Protein AF-A0A9N8JZ21-F1 (afdb_monomer_lite)

Foldseek 3Di:
DDEVVNVPYPPPDDDDDFFDPDPDPDDSVVVRVVVVVVVPDDPDDDDDPDDDWDDDPDLCLVPVDHDFTGADRDDDCLCLLPDPDDPDDDDDDDPDHPNNRVQSSCCSNVVDGDDDPDDDPPPDSDPDD

pLDDT: mean 74.62, std 20.93, range [32.38, 95.69]

Radius of gyration: 19.12 Å; chains: 1; bounding box: 43×38×51 Å

Sequence (129 aa):
MVSWAHNVAPKGYYIAIVSTIAEGDSNHHLELQAGFDRLGKIEEKFMGPPIPIYEPLESGENDNIFISRSYDATSHFETTTGKTKSENLRHMYTDTTATDDIRDIYRRAEGHELVVEGLREGQNLVAEE

Organism: NCBI:txid2773714

InterPro domains:
  IPR000806 Rab GDI protein [PR00892] (12-30)
  IPR000806 Rab GDI protein [PR00892] (68-88)
  IPR018203 GDP dissociation inhibitor [PF00996] (1-97)
  IPR018203 GDP dissociation inhibitor [PTHR11787] (1-97)
  IPR036188 FAD/NAD(P)-binding domain superfamily [G3DSA:3.50.50.60] (49-125)
  IPR036188 FAD/NAD(P)-binding domain superfamily [SSF51905] (56-85)

Structure (mmCIF, N/CA/C/O backbone):
data_AF-A0A9N8JZ21-F1
#
_entry.id   AF-A0A9N8JZ21-F1
#
loop_
_atom_site.group_PDB
_atom_site.id
_atom_site.type_symbol
_atom_site.label_atom_id
_atom_site.label_alt_id
_atom_site.label_comp_id
_atom_site.label_asym_id
_atom_site.label_entity_id
_atom_site.label_seq_id
_atom_site.pdbx_PDB_ins_code
_atom_site.Cartn_x
_atom_site.Cartn_y
_atom_site.Cartn_z
_atom_site.occupancy
_atom_site.B_iso_or_equiv
_atom_site.auth_seq_id
_atom_site.auth_comp_id
_atom_site.auth_asym_id
_atom_site.auth_atom_id
_atom_site.pdbx_PDB_model_num
ATOM 1 N N . MET A 1 1 ? 2.860 -6.417 -12.873 1.00 65.75 1 MET A N 1
ATOM 2 C CA . MET A 1 1 ? 2.678 -5.215 -13.722 1.00 65.75 1 MET A CA 1
ATOM 3 C C . MET A 1 1 ? 1.248 -5.183 -14.214 1.00 65.75 1 MET A C 1
ATOM 5 O O . MET A 1 1 ? 0.730 -6.235 -14.570 1.00 65.75 1 MET A O 1
ATOM 9 N N . VAL A 1 2 ? 0.636 -4.002 -14.248 1.00 85.06 2 VAL A N 1
ATOM 10 C CA . VAL A 1 2 ? -0.703 -3.792 -14.822 1.00 85.06 2 VAL A CA 1
ATOM 11 C C . VAL A 1 2 ? -0.578 -3.011 -16.130 1.00 85.06 2 VAL A C 1
ATOM 13 O O . VAL A 1 2 ? 0.459 -2.412 -16.409 1.00 85.06 2 VAL A O 1
ATOM 16 N N . SER A 1 3 ? -1.578 -3.087 -17.002 1.00 89.94 3 SER A N 1
ATOM 17 C CA . SER A 1 3 ? -1.462 -2.588 -18.381 1.00 89.94 3 SER A CA 1
ATOM 18 C C . SER A 1 3 ? -2.834 -2.357 -19.007 1.00 89.94 3 SER A C 1
ATOM 20 O O . SER A 1 3 ? -3.858 -2.496 -18.338 1.00 89.94 3 SER A O 1
ATOM 22 N N . TRP A 1 4 ? -2.865 -2.084 -20.314 1.00 89.75 4 TRP A N 1
ATOM 23 C CA . TRP A 1 4 ? -4.094 -2.054 -21.112 1.00 89.75 4 TRP A CA 1
ATOM 24 C C . TRP A 1 4 ? -5.008 -3.271 -20.910 1.00 89.75 4 TRP A C 1
ATOM 26 O O . TRP A 1 4 ? -6.221 -3.109 -20.901 1.00 89.75 4 TRP A O 1
ATOM 36 N N . ALA A 1 5 ? -4.456 -4.465 -20.653 1.00 92.44 5 ALA A N 1
ATOM 37 C CA . ALA A 1 5 ? -5.255 -5.664 -20.360 1.00 92.44 5 ALA A CA 1
ATOM 38 C C . ALA A 1 5 ? -6.149 -5.520 -19.110 1.00 92.44 5 ALA A C 1
ATOM 40 O O . ALA A 1 5 ? -7.123 -6.249 -18.961 1.00 92.44 5 ALA A O 1
ATOM 41 N N . HIS A 1 6 ? -5.827 -4.563 -18.236 1.00 92.44 6 HIS A N 1
ATOM 42 C CA . HIS A 1 6 ? -6.572 -4.224 -17.025 1.00 92.44 6 HIS A CA 1
ATOM 43 C C . HIS A 1 6 ? -7.323 -2.884 -17.162 1.00 92.44 6 HIS A C 1
ATOM 45 O O . HIS A 1 6 ? -7.845 -2.378 -16.177 1.00 92.44 6 HIS A O 1
ATOM 51 N N . ASN A 1 7 ? -7.358 -2.285 -18.361 1.00 91.50 7 ASN A N 1
ATOM 52 C CA . ASN A 1 7 ? -7.963 -0.977 -18.651 1.00 91.50 7 ASN A CA 1
ATOM 53 C C . ASN A 1 7 ? -7.412 0.201 -17.821 1.00 91.50 7 ASN A C 1
ATOM 55 O O . ASN A 1 7 ? -8.096 1.205 -17.644 1.00 91.50 7 ASN A O 1
ATOM 59 N N . VAL A 1 8 ? -6.167 0.106 -17.343 1.00 91.31 8 VAL A N 1
ATOM 60 C CA . VAL A 1 8 ? -5.513 1.162 -16.538 1.00 91.31 8 VAL A CA 1
ATOM 61 C C . VAL A 1 8 ? -4.474 1.980 -17.311 1.00 91.31 8 VAL A C 1
ATOM 63 O O . VAL A 1 8 ? -3.955 2.960 -16.790 1.00 91.31 8 VAL A O 1
ATOM 66 N N . ALA A 1 9 ? -4.147 1.589 -18.546 1.00 93.06 9 ALA A N 1
ATOM 67 C CA . ALA A 1 9 ? -3.182 2.285 -19.398 1.00 93.06 9 ALA A CA 1
ATOM 68 C C . ALA A 1 9 ? -3.552 2.154 -20.890 1.00 93.06 9 ALA A C 1
ATOM 70 O O . ALA A 1 9 ? -4.211 1.180 -21.268 1.00 93.06 9 ALA A O 1
ATOM 71 N N . PRO A 1 10 ? -3.118 3.081 -21.766 1.00 94.19 10 PRO A N 1
ATOM 72 C CA . PRO A 1 10 ? -3.262 2.935 -23.214 1.00 94.19 10 PRO A CA 1
ATOM 73 C C . PRO A 1 10 ? -2.560 1.680 -23.758 1.00 94.19 10 PRO A C 1
ATOM 75 O O . PRO A 1 10 ? -1.614 1.156 -23.165 1.00 94.19 10 PRO A O 1
ATOM 78 N N . LYS A 1 11 ? -3.000 1.194 -24.925 1.00 93.75 11 LYS A N 1
ATOM 79 C CA . LYS A 1 11 ? -2.410 0.008 -25.564 1.00 93.75 11 LYS A CA 1
ATOM 80 C C . LYS A 1 11 ? -0.922 0.234 -25.856 1.00 93.75 11 LYS A C 1
ATOM 82 O O . LYS A 1 11 ? -0.555 1.252 -26.429 1.00 93.75 11 LYS A O 1
ATOM 87 N N . GLY A 1 12 ? -0.089 -0.740 -25.487 1.00 92.38 12 GLY A N 1
ATOM 88 C CA . GLY A 1 12 ? 1.370 -0.666 -25.631 1.00 92.38 12 GLY A CA 1
ATOM 89 C C . GLY A 1 12 ? 2.101 -0.091 -24.414 1.00 92.38 12 GLY A C 1
ATOM 90 O O . GLY A 1 12 ? 3.325 -0.148 -24.387 1.00 92.38 12 GLY A O 1
ATOM 91 N N . TYR A 1 13 ? 1.377 0.390 -23.398 1.00 92.56 13 TYR A N 1
ATOM 92 C CA . TYR A 1 13 ? 1.952 0.883 -22.147 1.00 92.56 13 TYR A CA 1
ATOM 93 C C . TYR A 1 13 ? 1.728 -0.091 -20.985 1.00 92.56 13 TYR A C 1
ATOM 95 O O . TYR A 1 13 ? 0.731 -0.821 -20.925 1.00 92.56 13 TYR A O 1
ATOM 103 N N . TYR A 1 14 ? 2.665 -0.059 -20.039 1.00 92.19 14 TYR A N 1
ATOM 104 C CA . TYR A 1 14 ? 2.655 -0.835 -18.804 1.00 92.19 14 TYR A CA 1
ATOM 105 C C . TYR A 1 14 ? 2.885 0.098 -17.619 1.00 92.19 14 TYR A C 1
ATOM 107 O O . TYR A 1 14 ? 3.663 1.044 -17.712 1.00 92.19 14 TYR A O 1
ATOM 115 N N . ILE A 1 15 ? 2.225 -0.198 -16.504 1.00 92.12 15 ILE A N 1
ATOM 116 C CA . ILE A 1 15 ? 2.450 0.464 -15.223 1.00 92.12 15 ILE A CA 1
ATOM 117 C C . ILE A 1 15 ? 3.148 -0.543 -14.309 1.00 92.12 15 ILE A C 1
ATOM 119 O O . ILE A 1 15 ? 2.642 -1.643 -14.038 1.00 92.12 15 ILE A O 1
ATOM 123 N N . ALA A 1 16 ? 4.330 -0.152 -13.845 1.00 91.12 16 ALA A N 1
ATOM 124 C CA . ALA A 1 16 ? 5.098 -0.856 -12.835 1.00 91.12 16 ALA A CA 1
ATOM 125 C C . ALA A 1 16 ? 5.147 0.007 -11.573 1.00 91.12 16 ALA A C 1
ATOM 127 O O . ALA A 1 16 ? 5.527 1.174 -11.632 1.00 91.12 16 ALA A O 1
ATOM 128 N N . ILE A 1 17 ? 4.743 -0.579 -10.449 1.00 89.94 17 ILE A N 1
ATOM 129 C CA . ILE A 1 17 ? 4.803 0.046 -9.129 1.00 89.94 17 ILE A CA 1
ATOM 130 C C . ILE A 1 17 ? 5.933 -0.652 -8.379 1.00 89.94 17 ILE A C 1
ATOM 132 O O . ILE A 1 17 ? 5.969 -1.882 -8.331 1.00 89.94 17 ILE A O 1
ATOM 136 N N . VAL A 1 18 ? 6.866 0.132 -7.847 1.00 87.94 18 VAL A N 1
ATOM 137 C CA . VAL A 1 18 ? 7.971 -0.346 -7.013 1.00 87.94 18 VAL A CA 1
ATOM 138 C C . VAL A 1 18 ? 7.797 0.305 -5.647 1.00 87.94 18 VAL A C 1
ATOM 140 O O . VAL A 1 18 ? 7.798 1.531 -5.558 1.00 87.94 18 VAL A O 1
ATOM 143 N N . SER A 1 19 ? 7.606 -0.504 -4.610 1.00 86.50 19 SER A N 1
ATOM 144 C CA . SER A 1 19 ? 7.404 -0.061 -3.230 1.00 86.50 19 SER A CA 1
ATOM 145 C C . SER A 1 19 ? 8.305 -0.850 -2.283 1.00 86.50 19 SER A C 1
ATOM 147 O O . SER A 1 19 ? 8.632 -2.008 -2.539 1.00 86.50 19 SER A O 1
ATOM 149 N N . THR A 1 20 ? 8.713 -0.202 -1.197 1.00 84.81 20 THR A N 1
ATOM 150 C CA . THR A 1 20 ? 9.395 -0.804 -0.046 1.00 84.81 20 THR A CA 1
ATOM 151 C C . THR A 1 20 ? 9.086 0.034 1.195 1.00 84.81 20 THR A C 1
ATOM 153 O O . THR A 1 20 ? 8.609 1.165 1.067 1.00 84.81 20 THR A O 1
ATOM 156 N N . ILE A 1 21 ? 9.349 -0.509 2.382 1.00 84.62 21 ILE A N 1
ATOM 157 C CA . ILE A 1 21 ? 9.379 0.276 3.620 1.00 84.62 21 ILE A CA 1
ATOM 158 C C . ILE A 1 21 ? 10.701 1.044 3.638 1.00 84.62 21 ILE A C 1
ATOM 160 O O . ILE A 1 21 ? 11.750 0.447 3.412 1.00 84.62 21 ILE A O 1
ATOM 164 N N . ALA A 1 22 ? 10.634 2.356 3.867 1.00 85.00 22 ALA A N 1
ATOM 165 C CA . ALA A 1 22 ? 11.822 3.191 3.982 1.00 85.00 22 ALA A CA 1
ATOM 166 C C . ALA A 1 22 ? 12.596 2.826 5.256 1.00 85.00 22 ALA A C 1
ATOM 168 O O . ALA A 1 22 ? 12.051 2.931 6.355 1.00 85.00 22 ALA A O 1
ATOM 169 N N . GLU A 1 23 ? 13.854 2.413 5.111 1.00 81.69 23 GLU A N 1
ATOM 170 C CA . GLU A 1 23 ? 14.706 2.031 6.251 1.00 81.69 23 GLU A CA 1
ATOM 171 C C . GLU A 1 23 ? 15.624 3.175 6.715 1.00 81.69 23 GLU A C 1
ATOM 173 O O . GLU A 1 23 ? 16.087 3.174 7.857 1.00 81.69 23 GLU A O 1
ATOM 178 N N . GLY A 1 24 ? 15.897 4.155 5.845 1.00 73.50 24 GLY A N 1
ATOM 179 C CA . GLY A 1 24 ? 16.734 5.317 6.149 1.00 73.50 24 GLY A CA 1
ATOM 180 C C . GLY A 1 24 ? 15.970 6.638 6.286 1.00 73.50 24 GLY A C 1
ATOM 181 O O . GLY A 1 24 ? 14.823 6.775 5.871 1.00 73.50 24 GLY A O 1
ATOM 182 N N . ASP A 1 25 ? 16.653 7.669 6.792 1.00 72.19 25 ASP A N 1
ATOM 183 C CA . ASP A 1 25 ? 16.103 9.033 6.923 1.00 72.19 25 ASP A CA 1
ATOM 184 C C . ASP A 1 25 ? 16.274 9.887 5.650 1.00 72.19 25 ASP A C 1
ATOM 186 O O . ASP A 1 25 ? 15.781 11.013 5.561 1.00 72.19 25 ASP A O 1
ATOM 190 N N . SER A 1 26 ? 17.014 9.393 4.652 1.00 72.31 26 SER A N 1
ATOM 191 C CA . SER A 1 26 ? 17.306 10.130 3.419 1.00 72.31 26 SER A CA 1
ATOM 192 C C . SER A 1 26 ? 17.603 9.196 2.246 1.00 72.31 26 SER A C 1
ATOM 194 O O . SER A 1 26 ? 17.983 8.047 2.433 1.00 72.31 26 SER A O 1
ATOM 196 N N . ASN A 1 27 ? 17.489 9.724 1.023 1.00 75.81 27 ASN A N 1
ATOM 197 C CA . ASN A 1 27 ? 17.824 9.029 -0.226 1.00 75.81 27 ASN A CA 1
ATOM 198 C C . ASN A 1 27 ? 16.998 7.765 -0.532 1.00 75.81 27 ASN A C 1
ATOM 200 O O . ASN A 1 27 ? 17.493 6.856 -1.191 1.00 75.81 27 ASN A O 1
ATOM 204 N N . HIS A 1 28 ? 15.713 7.743 -0.167 1.00 79.44 28 HIS A N 1
ATOM 205 C CA . HIS A 1 28 ? 14.800 6.605 -0.398 1.00 79.44 28 HIS A CA 1
ATOM 206 C C . HIS A 1 28 ? 14.719 6.131 -1.853 1.00 79.44 28 HIS A C 1
ATOM 208 O O . HIS A 1 28 ? 14.474 4.964 -2.132 1.00 79.44 28 HIS A O 1
ATOM 214 N N . HIS A 1 29 ? 14.976 7.023 -2.811 1.00 77.88 29 HIS A N 1
ATOM 215 C CA . HIS A 1 29 ? 15.042 6.670 -4.229 1.00 77.88 29 HIS A CA 1
ATOM 216 C C . HIS A 1 29 ? 16.134 5.627 -4.545 1.00 77.88 29 HIS A C 1
ATOM 218 O O . HIS A 1 29 ? 15.991 4.889 -5.518 1.00 77.88 29 HIS A O 1
ATOM 224 N N . LEU A 1 30 ? 17.199 5.544 -3.734 1.00 83.88 30 LEU A N 1
ATOM 225 C CA . LEU A 1 30 ? 18.259 4.541 -3.875 1.00 83.88 30 LEU A CA 1
ATOM 226 C C . LEU A 1 30 ? 17.789 3.150 -3.448 1.00 83.88 30 LEU A C 1
ATOM 228 O O . LEU A 1 30 ? 18.165 2.164 -4.076 1.00 83.88 30 LEU A O 1
ATOM 232 N N . GLU A 1 31 ? 16.932 3.068 -2.431 1.00 86.12 31 GLU A N 1
ATOM 233 C CA . GLU A 1 31 ? 16.363 1.801 -1.950 1.00 86.12 31 GLU A CA 1
ATOM 234 C C . GLU A 1 31 ? 15.508 1.134 -3.044 1.00 86.12 31 GLU A C 1
ATOM 236 O O . GLU A 1 31 ? 15.483 -0.088 -3.184 1.00 86.12 31 GLU A O 1
ATOM 241 N N . LEU A 1 32 ? 14.885 1.941 -3.908 1.00 89.50 32 LEU A N 1
ATOM 242 C CA . LEU A 1 32 ? 14.079 1.479 -5.042 1.00 89.50 32 LEU A CA 1
ATOM 243 C C . LEU A 1 32 ? 14.907 1.138 -6.293 1.00 89.50 32 LEU A C 1
ATOM 245 O O . LEU A 1 32 ? 14.370 0.560 -7.245 1.00 89.50 32 LEU A O 1
ATOM 249 N N . GLN A 1 33 ? 16.202 1.474 -6.322 1.00 90.06 33 GLN A N 1
ATOM 250 C CA . GLN A 1 33 ? 17.034 1.368 -7.526 1.00 90.06 33 GLN A CA 1
ATOM 251 C C . GLN A 1 33 ? 17.104 -0.066 -8.057 1.00 90.06 33 GLN A C 1
ATOM 253 O O . GLN A 1 33 ? 16.914 -0.288 -9.253 1.00 90.06 33 GLN A O 1
ATOM 258 N N . ALA A 1 34 ? 17.260 -1.048 -7.165 1.00 90.31 34 ALA A N 1
ATOM 259 C CA . ALA A 1 34 ? 17.278 -2.463 -7.535 1.00 90.31 34 ALA A CA 1
ATOM 260 C C . ALA A 1 34 ? 15.970 -2.922 -8.211 1.00 90.31 34 ALA A C 1
ATOM 262 O O . ALA A 1 34 ? 15.982 -3.845 -9.028 1.00 90.31 34 ALA A O 1
ATOM 263 N N . GLY A 1 35 ? 14.842 -2.281 -7.887 1.00 89.44 35 GLY A N 1
ATOM 264 C CA . GLY A 1 35 ? 13.568 -2.494 -8.565 1.00 89.44 35 GLY A CA 1
ATOM 265 C C . GLY A 1 35 ? 13.544 -1.854 -9.952 1.00 89.44 35 GLY A C 1
ATOM 266 O O . GLY A 1 35 ? 13.157 -2.509 -10.918 1.00 89.44 35 GLY A O 1
ATOM 267 N N . PHE A 1 36 ? 14.010 -0.607 -10.076 1.00 91.50 36 PHE A N 1
ATOM 268 C CA . PHE A 1 36 ? 14.060 0.105 -11.358 1.00 91.50 36 PHE A CA 1
ATOM 269 C C . PHE A 1 36 ? 14.979 -0.559 -12.384 1.00 91.50 36 PHE A C 1
ATOM 271 O O . PHE A 1 36 ? 14.605 -0.647 -13.553 1.00 91.50 36 PHE A O 1
ATOM 278 N N . ASP A 1 37 ? 16.128 -1.085 -11.956 1.00 92.69 37 ASP A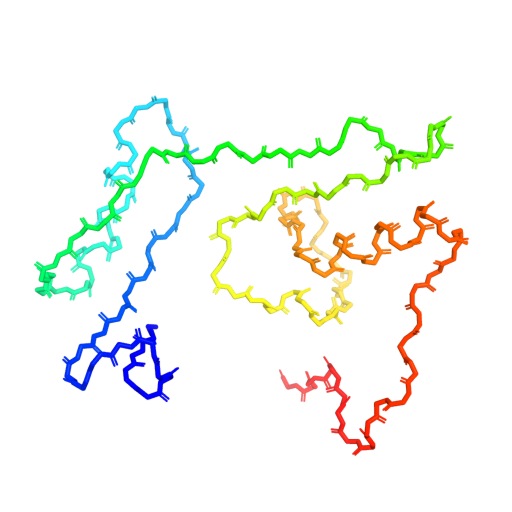 N 1
ATOM 279 C CA . ASP A 1 37 ? 17.091 -1.755 -12.840 1.00 92.69 37 ASP A CA 1
ATOM 280 C C . ASP A 1 37 ? 16.488 -2.980 -13.550 1.00 92.69 37 ASP A C 1
ATOM 282 O O . ASP A 1 37 ? 16.927 -3.366 -14.634 1.00 92.69 37 ASP A O 1
ATOM 286 N N . ARG A 1 38 ? 15.432 -3.573 -12.978 1.00 91.56 38 ARG A N 1
ATOM 287 C CA . ARG A 1 38 ? 14.719 -4.722 -13.556 1.00 91.56 38 ARG A CA 1
ATOM 288 C C . ARG A 1 38 ? 13.666 -4.341 -14.598 1.00 91.56 38 ARG A C 1
ATOM 290 O O . ARG A 1 38 ? 13.208 -5.219 -15.324 1.00 91.56 38 ARG A O 1
ATOM 297 N N . LEU A 1 39 ? 13.259 -3.072 -14.671 1.00 90.56 39 LEU A N 1
ATOM 298 C CA . LEU A 1 39 ? 12.162 -2.622 -15.539 1.00 90.56 39 LEU A CA 1
ATOM 299 C C . LEU A 1 39 ? 12.613 -2.270 -16.965 1.00 90.56 39 LEU A C 1
ATOM 301 O O . LEU A 1 39 ? 11.773 -2.076 -17.842 1.00 90.56 39 LEU A O 1
ATOM 305 N N . GLY A 1 40 ? 13.923 -2.203 -17.221 1.00 89.69 40 GLY A N 1
ATOM 306 C CA . GLY A 1 40 ? 14.459 -1.807 -18.521 1.00 89.69 40 GLY A CA 1
ATOM 307 C C . GLY A 1 40 ? 14.215 -0.323 -18.819 1.00 89.69 40 GLY A C 1
ATOM 308 O O . GLY A 1 40 ? 14.436 0.533 -17.963 1.00 89.69 40 GLY A O 1
ATOM 309 N N . LYS A 1 41 ? 13.795 0.007 -20.049 1.00 93.81 41 LYS A N 1
ATOM 310 C CA . LYS A 1 41 ? 13.518 1.398 -20.438 1.00 93.81 41 LYS A CA 1
ATOM 311 C C . LYS A 1 41 ? 12.242 1.891 -19.747 1.00 93.81 41 LYS A C 1
ATOM 313 O O . LYS A 1 41 ? 11.160 1.372 -20.002 1.00 93.81 41 LYS A O 1
ATOM 318 N N . ILE A 1 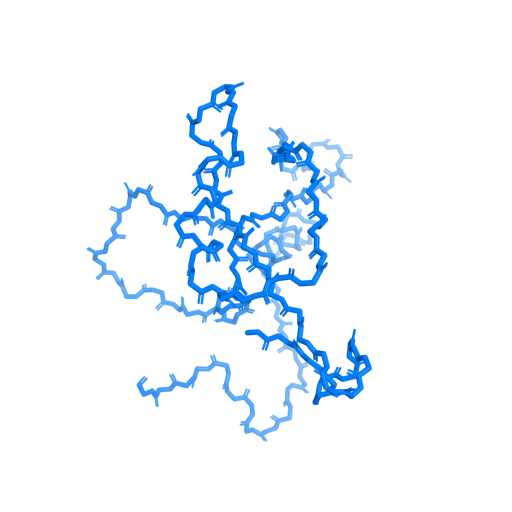42 ? 12.378 2.932 -18.931 1.00 94.62 42 ILE A N 1
ATOM 319 C CA . ILE A 1 42 ? 11.265 3.606 -18.256 1.00 94.62 42 ILE A CA 1
ATOM 320 C C . ILE A 1 42 ? 10.959 4.899 -19.015 1.00 94.62 42 ILE A C 1
ATOM 322 O O . ILE A 1 42 ? 11.857 5.719 -19.194 1.00 94.62 42 ILE A O 1
ATOM 326 N N . GLU A 1 43 ? 9.717 5.069 -19.474 1.00 95.25 43 GLU A N 1
ATOM 327 C CA . GLU A 1 43 ? 9.303 6.286 -20.194 1.00 95.25 43 GLU A CA 1
ATOM 328 C C . GLU A 1 43 ? 9.133 7.483 -19.250 1.00 95.25 43 GLU A C 1
ATOM 330 O O . GLU A 1 43 ? 9.541 8.584 -19.595 1.00 95.25 43 GLU A O 1
ATOM 335 N N . GLU A 1 44 ? 8.564 7.270 -18.058 1.00 94.62 44 GLU A N 1
ATOM 336 C CA . GLU A 1 44 ? 8.314 8.322 -17.066 1.00 94.62 44 GLU A CA 1
ATOM 337 C C . GLU A 1 44 ? 8.345 7.743 -15.643 1.00 94.62 44 GLU A C 1
ATOM 339 O O . GLU A 1 44 ? 7.982 6.578 -15.438 1.00 94.62 44 GLU A O 1
ATOM 344 N N . LYS A 1 45 ? 8.771 8.542 -14.655 1.00 92.19 45 LYS A N 1
ATOM 345 C CA . LYS A 1 45 ? 8.807 8.144 -13.237 1.00 92.19 45 LYS A CA 1
ATOM 346 C C . LYS A 1 45 ? 8.024 9.131 -12.383 1.00 92.19 45 LYS A C 1
ATOM 348 O O . LYS A 1 45 ? 8.367 10.304 -12.307 1.00 92.19 45 LYS A O 1
ATOM 353 N N . PHE A 1 46 ? 7.046 8.623 -11.643 1.00 90.75 46 PHE A N 1
ATOM 354 C CA . PHE A 1 46 ? 6.310 9.398 -10.649 1.00 90.75 46 PHE A CA 1
ATOM 355 C C . PHE A 1 46 ? 6.793 8.992 -9.258 1.00 90.75 46 PHE A C 1
ATOM 357 O O . PHE A 1 46 ? 6.541 7.871 -8.824 1.00 90.75 46 PHE A O 1
ATOM 364 N N . MET A 1 47 ? 7.517 9.884 -8.578 1.00 86.88 47 MET A N 1
ATOM 365 C CA . MET A 1 47 ? 8.018 9.649 -7.221 1.00 86.88 47 MET A CA 1
ATOM 366 C C . MET A 1 47 ? 7.474 10.711 -6.269 1.00 86.88 47 MET A C 1
ATOM 368 O O . MET A 1 47 ? 7.526 11.903 -6.570 1.00 86.88 47 MET A O 1
ATOM 372 N N . GLY A 1 48 ? 6.968 10.264 -5.122 1.00 80.69 48 GLY A N 1
ATOM 373 C CA . GLY A 1 48 ? 6.615 11.113 -3.987 1.00 80.69 48 GLY A CA 1
ATOM 374 C C . GLY A 1 48 ? 7.593 10.918 -2.825 1.00 80.69 48 GLY A C 1
ATOM 375 O O . GLY A 1 48 ? 8.400 9.985 -2.859 1.00 80.69 48 GLY A O 1
ATOM 376 N N . PRO A 1 49 ? 7.539 11.781 -1.796 1.00 82.56 49 PRO A N 1
ATOM 377 C CA 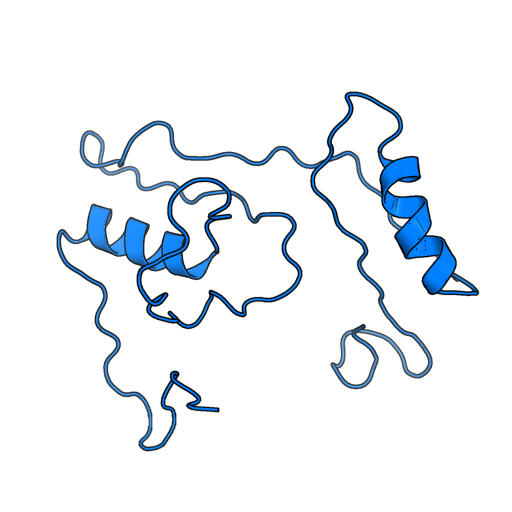. PRO A 1 49 ? 8.206 11.490 -0.530 1.00 82.56 49 PRO A CA 1
ATOM 378 C C . PRO A 1 49 ? 7.645 10.190 0.079 1.00 82.56 49 PRO A C 1
ATOM 380 O O . PRO A 1 49 ? 6.512 9.815 -0.248 1.00 82.56 49 PRO A O 1
ATOM 383 N N . PRO A 1 50 ? 8.389 9.515 0.975 1.00 82.62 50 PRO A N 1
ATOM 384 C CA . PRO A 1 50 ? 7.832 8.416 1.751 1.00 82.62 50 PRO A CA 1
ATOM 385 C C . PRO A 1 50 ? 6.552 8.850 2.445 1.00 82.62 50 PRO A C 1
ATOM 387 O O . PRO A 1 50 ? 6.454 9.960 2.976 1.00 82.62 50 PRO A O 1
ATOM 390 N N . ILE A 1 51 ? 5.576 7.956 2.430 1.00 84.00 51 ILE A N 1
ATOM 391 C CA . ILE A 1 51 ? 4.279 8.203 3.035 1.00 84.00 51 ILE A CA 1
ATOM 392 C C . ILE A 1 51 ? 4.333 7.640 4.458 1.00 84.00 51 ILE A C 1
ATOM 394 O O . ILE A 1 51 ? 4.630 6.454 4.614 1.00 84.00 51 ILE A O 1
ATOM 398 N N . PRO A 1 52 ? 4.081 8.456 5.497 1.00 84.69 52 PRO A N 1
ATOM 399 C CA . PRO A 1 52 ? 4.003 7.950 6.860 1.00 84.69 52 PRO A CA 1
ATOM 400 C C . PRO A 1 52 ? 2.822 6.982 7.002 1.00 84.69 52 PRO A C 1
ATOM 402 O O . PRO A 1 52 ? 1.719 7.260 6.530 1.00 84.69 52 PRO A O 1
ATOM 405 N N . ILE A 1 53 ? 3.066 5.857 7.672 1.00 85.50 53 ILE A N 1
ATOM 406 C CA . ILE A 1 53 ? 2.049 4.855 8.000 1.00 85.50 53 ILE A CA 1
ATOM 407 C C . ILE A 1 53 ? 1.545 5.159 9.412 1.00 85.50 53 ILE A C 1
ATOM 409 O O . ILE A 1 53 ? 2.327 5.185 10.360 1.00 85.50 53 ILE A O 1
ATOM 413 N N . TYR A 1 54 ? 0.244 5.412 9.543 1.00 87.12 54 TYR A N 1
ATOM 414 C CA . TYR A 1 54 ? -0.414 5.695 10.819 1.00 87.12 54 TYR A CA 1
ATOM 415 C C . TYR A 1 54 ? -1.278 4.526 11.292 1.00 87.12 54 TYR A C 1
ATOM 417 O O . TYR A 1 54 ? -1.843 3.788 10.481 1.00 87.12 54 TYR A O 1
ATOM 425 N N . GLU A 1 55 ? -1.447 4.432 12.609 1.00 87.81 55 GLU A N 1
ATOM 426 C CA . GLU A 1 55 ? -2.333 3.488 13.289 1.00 87.81 55 GLU A CA 1
ATOM 427 C C . GLU A 1 55 ? -3.147 4.196 14.389 1.00 87.81 55 GLU A C 1
ATOM 429 O O . GLU A 1 55 ? -2.728 5.253 14.879 1.00 87.81 55 GLU A O 1
ATOM 434 N N . PRO A 1 56 ? -4.331 3.671 14.759 1.00 90.75 56 PRO A N 1
ATOM 435 C CA . PRO A 1 56 ? -5.126 4.246 15.836 1.00 90.75 56 PRO A CA 1
ATOM 436 C C . PRO A 1 56 ? -4.399 4.141 17.183 1.00 90.75 56 PRO A C 1
ATOM 438 O O . PRO A 1 56 ? -3.817 3.107 17.502 1.00 90.75 56 PRO A O 1
ATOM 441 N N . LEU A 1 57 ? -4.480 5.198 17.997 1.00 91.25 57 LEU A N 1
ATOM 442 C CA . LEU A 1 57 ? -3.895 5.213 19.346 1.00 91.25 57 LEU A CA 1
ATOM 443 C C . LEU A 1 57 ? -4.680 4.345 20.342 1.00 91.25 57 LEU A C 1
ATOM 445 O O . LEU A 1 57 ? -4.108 3.850 21.309 1.00 91.25 57 LEU A O 1
ATOM 449 N N . GLU A 1 58 ? -5.983 4.172 20.112 1.00 92.06 58 GLU A N 1
ATOM 450 C CA . GLU A 1 58 ? -6.892 3.402 20.963 1.00 92.06 58 GLU A CA 1
ATOM 451 C C . GLU A 1 58 ? -7.888 2.591 20.120 1.00 92.06 58 GLU A C 1
ATOM 453 O O . GLU A 1 58 ? -8.028 2.794 18.913 1.00 92.06 58 GLU A O 1
ATOM 458 N N . SER A 1 59 ? -8.615 1.671 20.761 1.00 90.06 59 SER A N 1
ATOM 459 C CA . SER A 1 59 ? -9.626 0.834 20.104 1.00 90.06 59 SER A CA 1
ATOM 460 C C . SER A 1 59 ? -10.862 1.611 19.638 1.00 90.06 59 SER A C 1
ATOM 462 O O . SER A 1 59 ? -11.601 1.108 18.795 1.00 90.06 59 SER A O 1
ATOM 464 N N . GLY A 1 60 ? -11.101 2.817 20.148 1.00 91.75 60 GLY A N 1
ATOM 465 C CA . GLY A 1 60 ? -12.328 3.569 19.882 1.00 91.75 60 GLY A CA 1
ATOM 466 C C . GLY A 1 60 ? -13.518 3.142 20.748 1.00 91.75 60 GLY A C 1
ATOM 467 O O . GLY A 1 60 ? -14.599 3.692 20.607 1.00 91.75 60 GLY A O 1
ATOM 468 N N . GLU A 1 61 ? -13.352 2.185 21.670 1.00 91.25 61 GLU A N 1
ATOM 469 C CA . GLU A 1 61 ? -14.431 1.749 22.579 1.00 91.25 61 GLU A CA 1
ATOM 470 C C . GLU A 1 61 ? -14.815 2.835 23.599 1.00 91.25 61 GLU A C 1
ATOM 472 O O . GLU A 1 61 ? -15.959 2.911 24.044 1.00 91.25 61 GLU A O 1
ATOM 477 N N . ASN A 1 62 ? -13.860 3.694 23.964 1.00 93.69 62 ASN A N 1
ATOM 478 C CA . ASN A 1 62 ? -14.052 4.742 24.968 1.00 93.69 62 ASN A CA 1
ATOM 479 C C . ASN A 1 62 ? -14.846 5.944 24.431 1.00 93.69 62 ASN A C 1
ATOM 481 O O . ASN A 1 62 ? -15.535 6.623 25.194 1.00 93.69 62 ASN A O 1
ATOM 485 N N . ASP A 1 63 ? -14.728 6.227 23.133 1.00 95.69 63 ASP A N 1
ATOM 486 C CA . ASP A 1 63 ? -15.243 7.435 22.481 1.00 95.69 63 ASP A CA 1
ATOM 487 C C . ASP A 1 63 ? -16.125 7.153 21.249 1.00 95.69 63 ASP A C 1
ATOM 489 O O . ASP A 1 63 ? -16.727 8.077 20.701 1.00 95.69 63 ASP A O 1
ATOM 493 N N . ASN A 1 64 ? -16.276 5.882 20.868 1.00 93.31 64 ASN A N 1
ATOM 494 C CA . ASN A 1 64 ? -16.958 5.400 19.664 1.00 93.31 64 ASN A CA 1
ATOM 495 C C . ASN A 1 64 ? -16.344 5.925 18.354 1.00 93.31 64 ASN A C 1
ATOM 497 O O . ASN A 1 64 ? -17.059 6.130 17.368 1.00 93.31 64 ASN A O 1
ATOM 501 N N . ILE A 1 65 ? -15.025 6.153 18.328 1.00 94.44 65 ILE A N 1
ATOM 502 C CA . ILE A 1 65 ? -14.289 6.596 17.138 1.00 94.44 65 ILE A CA 1
ATOM 503 C C . ILE A 1 65 ? -13.364 5.474 16.649 1.00 94.44 65 ILE A C 1
ATOM 505 O O . ILE A 1 65 ? -12.251 5.282 17.135 1.00 94.44 65 ILE A O 1
ATOM 509 N N . PHE A 1 66 ? -13.802 4.742 15.624 1.00 92.12 66 PHE A N 1
ATOM 510 C CA . PHE A 1 66 ? -13.063 3.601 15.073 1.00 92.12 66 PHE A CA 1
ATOM 511 C C . PHE A 1 66 ? -12.250 4.007 13.837 1.00 92.12 66 PHE A C 1
ATOM 513 O O . PHE A 1 66 ? -12.788 4.165 12.742 1.00 92.12 66 PHE A O 1
ATOM 520 N N . ILE A 1 67 ? -10.940 4.193 14.017 1.00 90.56 67 ILE A N 1
ATOM 521 C CA . ILE A 1 67 ? -10.014 4.631 12.960 1.00 90.56 67 ILE A CA 1
ATOM 522 C C . ILE A 1 67 ? -9.311 3.420 12.328 1.00 90.56 67 ILE A C 1
ATOM 524 O O . ILE A 1 67 ? -8.902 2.492 13.035 1.00 90.56 67 ILE A O 1
ATOM 528 N N . SER A 1 68 ? -9.166 3.457 11.001 1.00 89.81 68 SER A N 1
ATOM 529 C CA . SER A 1 68 ? -8.416 2.481 10.204 1.00 89.81 68 SER A CA 1
ATOM 530 C C . SER A 1 68 ? -6.916 2.757 10.190 1.00 89.81 68 SER A C 1
ATOM 532 O O . SER A 1 68 ? -6.477 3.905 10.301 1.00 89.81 68 SER A O 1
ATOM 534 N N . ARG A 1 69 ? -6.122 1.711 9.977 1.00 84.44 69 ARG A N 1
ATOM 535 C CA . ARG A 1 69 ? -4.676 1.820 9.752 1.00 84.44 69 ARG A CA 1
ATOM 536 C C . ARG A 1 69 ? -4.389 2.289 8.325 1.00 84.44 69 ARG A C 1
ATOM 538 O O . ARG A 1 69 ? -5.199 2.128 7.414 1.00 84.44 69 ARG A O 1
ATOM 545 N N . SER A 1 70 ? -3.227 2.901 8.124 1.00 84.25 70 SER A N 1
ATOM 546 C CA . SER A 1 70 ? -2.742 3.238 6.782 1.00 84.25 70 SER A CA 1
ATOM 547 C C . SER A 1 70 ? -2.382 1.970 6.002 1.00 84.25 70 SER A C 1
ATOM 549 O O . SER A 1 70 ? -1.953 0.983 6.594 1.00 84.25 70 SER A O 1
ATOM 551 N N . TYR A 1 71 ? -2.528 2.003 4.675 1.00 75.38 71 TYR A N 1
ATOM 552 C CA . TYR A 1 71 ? -2.080 0.902 3.819 1.00 75.38 71 TYR A CA 1
ATOM 553 C C . TYR A 1 71 ? -0.559 0.751 3.898 1.00 75.38 71 TYR A C 1
ATOM 555 O O . TYR A 1 71 ? 0.171 1.742 3.805 1.00 75.38 71 TYR A O 1
ATOM 563 N N . ASP A 1 72 ? -0.097 -0.485 4.064 1.00 70.81 72 ASP A N 1
ATOM 564 C CA . ASP A 1 72 ? 1.324 -0.810 4.074 1.00 70.81 72 ASP A CA 1
ATOM 565 C C . ASP A 1 72 ? 1.905 -0.900 2.648 1.00 70.81 72 ASP A C 1
ATOM 567 O O . ASP A 1 72 ? 1.228 -0.687 1.639 1.00 70.81 72 ASP A O 1
ATOM 571 N N . ALA A 1 73 ? 3.206 -1.181 2.561 1.00 66.69 73 ALA A N 1
ATOM 572 C CA . ALA A 1 73 ? 3.935 -1.232 1.296 1.00 66.69 73 ALA A CA 1
ATOM 573 C C . ALA A 1 73 ? 3.738 -2.545 0.504 1.00 66.69 73 ALA A C 1
ATOM 575 O O . ALA A 1 73 ? 4.409 -2.730 -0.522 1.00 66.69 73 ALA A O 1
ATOM 576 N N . THR A 1 74 ? 2.872 -3.462 0.959 1.00 65.25 74 THR A N 1
ATOM 577 C CA . THR A 1 74 ? 2.686 -4.780 0.333 1.00 65.25 74 THR A CA 1
ATOM 578 C C . THR A 1 74 ? 1.956 -4.683 -1.016 1.00 65.25 74 THR A C 1
ATOM 580 O O . THR A 1 74 ? 1.111 -3.822 -1.253 1.00 65.25 74 THR A O 1
ATOM 583 N N . SER A 1 75 ? 2.330 -5.551 -1.964 1.00 55.31 75 SER A N 1
ATOM 584 C CA . SER A 1 75 ? 1.945 -5.447 -3.385 1.00 55.31 75 SER A CA 1
ATOM 585 C C . SER A 1 75 ? 0.719 -6.271 -3.787 1.00 55.31 75 SER A C 1
ATOM 587 O O . SER A 1 75 ? 0.195 -6.103 -4.892 1.00 55.31 75 SER A O 1
ATOM 589 N N . HIS A 1 76 ? 0.268 -7.170 -2.916 1.00 56.03 76 HIS A N 1
ATOM 590 C CA . HIS A 1 76 ? -0.862 -8.055 -3.155 1.00 56.03 76 HIS A CA 1
ATOM 591 C C . HIS A 1 76 ? -1.840 -7.987 -1.990 1.00 56.03 76 HIS A C 1
ATOM 593 O O . HIS A 1 76 ? -1.451 -8.049 -0.830 1.00 56.03 76 HIS A O 1
ATOM 599 N N . PHE A 1 77 ? -3.129 -8.008 -2.314 1.00 47.34 77 PHE A N 1
ATOM 600 C CA . PHE A 1 77 ? -4.207 -8.267 -1.365 1.00 47.34 77 PHE A CA 1
ATOM 601 C C . PHE A 1 77 ? -4.235 -9.757 -0.920 1.00 47.34 77 PHE A C 1
ATOM 603 O O . PHE A 1 77 ? -5.275 -10.261 -0.545 1.00 47.34 77 PHE A O 1
ATOM 610 N N . GLU A 1 78 ? -3.159 -10.551 -0.965 1.00 38.75 78 GLU A N 1
ATOM 611 C CA . GLU A 1 78 ? -3.266 -12.008 -0.700 1.00 38.75 78 GLU A CA 1
ATOM 612 C C . GLU A 1 78 ? -3.576 -12.385 0.763 1.00 38.75 78 GLU A C 1
ATOM 614 O O . GLU A 1 78 ? -4.100 -13.462 1.031 1.00 38.75 78 GLU A O 1
ATOM 619 N N . THR A 1 79 ? -3.372 -11.487 1.720 1.00 41.41 79 THR A N 1
ATOM 620 C CA . THR A 1 79 ? -3.894 -11.602 3.099 1.00 41.41 79 THR A CA 1
ATOM 621 C C . THR A 1 79 ? -5.282 -10.959 3.266 1.00 41.41 79 THR A C 1
ATOM 623 O O . THR A 1 79 ? -5.810 -10.886 4.367 1.00 41.41 79 THR A O 1
ATOM 626 N N . THR A 1 80 ? -5.927 -10.560 2.160 1.00 37.31 80 THR A N 1
ATOM 627 C CA . THR A 1 80 ? -7.324 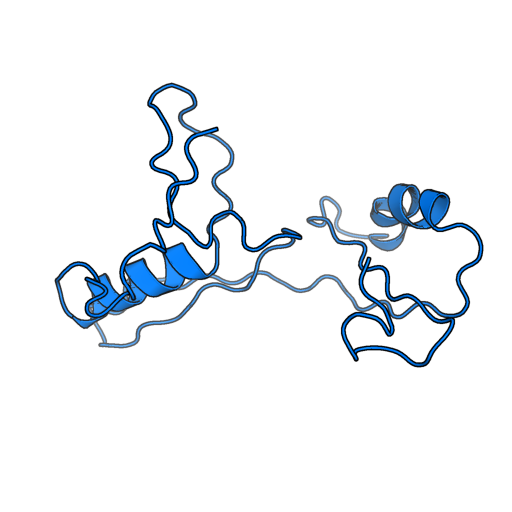-10.055 2.094 1.00 37.31 80 THR A CA 1
ATOM 628 C C . THR A 1 80 ? -8.351 -11.186 2.140 1.00 37.31 80 THR A C 1
ATOM 630 O O . THR A 1 80 ? -9.546 -10.972 2.297 1.00 37.31 80 THR A O 1
ATOM 633 N N . THR A 1 81 ? -7.903 -12.434 2.062 1.00 36.19 81 THR A N 1
ATOM 634 C CA . THR A 1 81 ? -8.754 -13.614 2.190 1.00 36.19 81 THR A CA 1
ATOM 635 C C . THR A 1 81 ? -8.088 -14.535 3.196 1.00 36.19 81 THR A C 1
ATOM 637 O O . THR A 1 81 ? -7.112 -15.205 2.873 1.00 36.19 81 THR A O 1
ATOM 640 N N . GLY A 1 82 ? -8.551 -14.468 4.448 1.00 37.59 82 GLY A N 1
ATOM 641 C CA . GLY A 1 82 ? -7.905 -15.082 5.608 1.00 37.59 82 GLY A CA 1
ATOM 642 C C . GLY A 1 82 ? -7.380 -16.496 5.359 1.00 37.59 82 GLY A C 1
ATOM 643 O O . GLY A 1 82 ? -8.145 -17.455 5.347 1.00 37.59 82 GLY A O 1
ATOM 644 N N . LYS A 1 83 ? -6.058 -16.624 5.232 1.00 32.69 83 LYS A N 1
ATOM 645 C CA . LYS A 1 83 ? -5.373 -17.891 5.467 1.00 32.69 83 LYS A CA 1
ATOM 646 C C . LYS A 1 83 ? -5.172 -18.012 6.972 1.00 32.69 83 LYS A C 1
ATOM 648 O O . LYS A 1 83 ? -4.427 -17.232 7.564 1.00 32.69 83 LYS A O 1
ATOM 653 N N . THR A 1 84 ? -5.827 -18.987 7.595 1.00 38.06 84 THR A N 1
ATOM 654 C CA . THR A 1 84 ? -5.493 -19.445 8.946 1.00 38.06 84 THR A CA 1
ATOM 655 C C . THR A 1 84 ? -4.038 -19.915 8.904 1.00 38.06 84 THR A C 1
ATOM 657 O O . THR A 1 84 ? -3.740 -20.974 8.354 1.00 38.06 84 THR A O 1
ATOM 660 N N . LYS A 1 85 ? -3.095 -19.092 9.381 1.00 38.56 85 LYS A N 1
ATOM 661 C CA . LYS A 1 85 ? -1.681 -19.480 9.424 1.00 38.56 85 LYS A CA 1
ATOM 662 C C . LYS A 1 85 ? -1.546 -20.676 10.363 1.00 38.56 85 LYS A C 1
ATOM 664 O O . LYS A 1 85 ? -1.893 -20.581 11.538 1.00 38.56 85 LYS A O 1
ATOM 669 N N . SER A 1 86 ? -1.040 -21.785 9.823 1.00 34.66 86 SER A N 1
ATOM 670 C CA . SER A 1 86 ? -0.591 -22.929 10.608 1.00 34.66 86 SER A CA 1
ATOM 671 C C . SER A 1 86 ? 0.376 -22.442 11.690 1.00 34.66 86 SER A C 1
ATOM 673 O O . SER A 1 86 ? 1.254 -21.604 11.461 1.00 34.66 86 SER A O 1
ATOM 675 N N . GLU A 1 87 ? 0.172 -22.956 12.895 1.00 42.16 87 GLU A N 1
ATOM 676 C CA . GLU A 1 87 ? 1.027 -22.739 14.049 1.00 42.16 87 GLU A CA 1
ATOM 677 C C . GLU A 1 87 ? 2.453 -23.189 13.698 1.00 42.16 87 GLU A C 1
ATOM 679 O O . GLU A 1 87 ? 2.644 -24.364 13.393 1.00 42.16 87 GLU A O 1
ATOM 684 N N . ASN A 1 88 ? 3.415 -22.250 13.657 1.00 34.12 88 ASN A N 1
ATOM 685 C CA . ASN A 1 88 ? 4.836 -22.423 14.044 1.00 34.12 88 ASN A CA 1
ATOM 686 C C . ASN A 1 88 ? 5.825 -21.345 13.544 1.00 34.12 88 ASN A C 1
ATOM 688 O O . ASN A 1 88 ? 7.023 -21.503 13.755 1.00 34.12 88 ASN A O 1
ATOM 692 N N . LEU A 1 89 ? 5.390 -20.200 13.003 1.00 35.66 89 LEU A N 1
ATOM 693 C CA . LEU A 1 89 ? 6.265 -19.017 12.874 1.00 35.66 89 LEU A CA 1
ATOM 694 C C . LEU A 1 89 ? 5.651 -17.810 13.596 1.00 35.66 89 LEU A C 1
ATOM 696 O O . LEU A 1 89 ? 5.006 -16.940 13.016 1.00 35.66 89 LEU A O 1
ATOM 700 N N . ARG A 1 90 ? 5.807 -17.808 14.920 1.00 43.16 90 ARG A N 1
ATOM 701 C CA . ARG A 1 90 ? 5.394 -16.729 15.822 1.00 43.16 90 ARG A CA 1
ATOM 702 C C . ARG A 1 90 ? 6.494 -15.654 15.883 1.00 43.16 90 ARG A C 1
ATOM 704 O O . ARG A 1 90 ? 7.649 -15.999 16.096 1.00 43.16 90 ARG A O 1
ATOM 711 N N . HIS A 1 91 ? 6.074 -14.384 15.831 1.00 36.06 91 HIS A N 1
ATOM 712 C CA . HIS A 1 91 ? 6.739 -13.207 16.427 1.00 36.06 91 HIS A CA 1
ATOM 713 C C . HIS A 1 91 ? 7.847 -12.444 15.673 1.00 36.06 91 HIS A C 1
ATOM 715 O O . HIS A 1 91 ? 8.841 -12.106 16.306 1.00 36.06 91 HIS A O 1
ATOM 721 N N . MET A 1 92 ? 7.673 -12.025 14.405 1.00 32.38 92 MET A N 1
ATOM 722 C CA . MET A 1 92 ? 8.420 -10.807 14.002 1.00 32.38 92 MET A CA 1
ATOM 723 C C . MET A 1 92 ? 7.940 -9.975 12.808 1.00 32.38 92 MET A C 1
ATOM 725 O O . MET A 1 92 ? 8.446 -8.873 12.669 1.00 32.38 92 MET A O 1
ATOM 729 N N . TYR A 1 93 ? 6.987 -10.415 11.981 1.00 34.28 93 TYR A N 1
ATOM 730 C CA . TYR A 1 93 ? 6.528 -9.616 10.830 1.00 34.28 93 TYR A CA 1
ATOM 731 C C . TYR A 1 93 ? 5.087 -9.983 10.458 1.00 34.28 93 TYR A C 1
ATOM 733 O O . TYR A 1 93 ? 4.847 -10.854 9.621 1.00 34.28 93 TYR A O 1
ATOM 741 N N . THR A 1 94 ? 4.104 -9.384 11.124 1.00 37.12 94 THR A N 1
ATOM 742 C CA . THR A 1 94 ? 2.716 -9.401 10.637 1.00 37.12 94 THR A CA 1
ATOM 743 C C . THR A 1 94 ? 2.327 -7.986 10.262 1.00 37.12 94 THR A C 1
ATOM 745 O O . THR A 1 94 ? 1.652 -7.296 11.025 1.00 37.12 94 THR A O 1
ATOM 748 N N . ASP A 1 95 ? 2.797 -7.578 9.084 1.00 43.19 95 ASP A N 1
ATOM 749 C CA . ASP A 1 95 ? 2.222 -6.485 8.305 1.00 43.19 95 ASP A CA 1
ATOM 750 C C . ASP A 1 95 ? 0.707 -6.723 8.222 1.00 43.19 95 ASP A C 1
ATOM 752 O O . ASP A 1 95 ? 0.243 -7.775 7.767 1.00 43.19 95 ASP A O 1
ATOM 756 N N . THR A 1 96 ? -0.057 -5.827 8.848 1.00 45.56 96 THR A N 1
ATOM 757 C CA . THR A 1 96 ? -1.501 -5.981 9.045 1.00 45.56 96 THR A CA 1
ATOM 758 C C . THR A 1 96 ? -2.210 -5.401 7.836 1.00 45.56 96 THR A C 1
ATOM 760 O O . THR A 1 96 ? -2.123 -4.205 7.578 1.00 45.56 96 THR A O 1
ATOM 763 N N . THR A 1 97 ? -2.917 -6.249 7.096 1.00 54.59 97 THR A N 1
ATOM 764 C CA . THR A 1 97 ? -3.463 -5.870 5.790 1.00 54.59 97 THR A CA 1
ATOM 765 C C . THR A 1 97 ? -4.901 -5.371 5.860 1.00 54.59 97 THR A C 1
ATOM 767 O O . THR A 1 97 ? -5.604 -5.585 6.847 1.00 54.59 97 THR A O 1
ATOM 770 N N . ALA A 1 98 ? -5.362 -4.721 4.788 1.00 55.88 98 ALA A N 1
ATOM 771 C CA . ALA A 1 98 ? -6.642 -4.009 4.716 1.00 55.88 98 ALA A CA 1
ATOM 772 C C . ALA A 1 98 ? -7.875 -4.813 5.175 1.00 55.88 98 ALA A C 1
ATOM 774 O O . ALA A 1 98 ? -8.835 -4.236 5.672 1.00 55.88 98 ALA A O 1
ATOM 775 N N . THR A 1 99 ? -7.879 -6.142 5.023 1.00 58.34 99 THR A N 1
ATOM 776 C CA . THR A 1 99 ? -9.023 -6.968 5.464 1.00 58.34 99 THR A CA 1
ATOM 777 C C . THR A 1 99 ? -8.981 -7.321 6.939 1.00 58.34 99 THR A C 1
ATOM 779 O O . THR A 1 99 ? -10.038 -7.406 7.564 1.00 58.34 99 THR A O 1
ATOM 782 N N . ASP A 1 100 ? -7.790 -7.508 7.503 1.00 69.25 100 ASP A N 1
ATOM 783 C CA . ASP A 1 100 ? -7.648 -7.709 8.943 1.00 69.25 100 ASP A CA 1
ATOM 784 C C . ASP A 1 100 ? -8.090 -6.446 9.684 1.00 69.25 100 ASP A C 1
ATOM 786 O O . ASP A 1 100 ? -8.796 -6.543 10.684 1.00 69.25 100 ASP A O 1
ATOM 790 N N . ASP A 1 101 ? -7.771 -5.272 9.127 1.00 80.06 101 ASP A N 1
ATOM 791 C CA . ASP A 1 101 ? -8.225 -3.985 9.654 1.00 80.06 101 ASP A CA 1
ATOM 792 C C . ASP A 1 101 ? -9.755 -3.841 9.570 1.00 80.06 101 ASP A C 1
ATOM 794 O O . ASP A 1 101 ? -10.389 -3.463 10.548 1.00 80.06 101 ASP A O 1
ATOM 798 N N . ILE A 1 102 ? -10.390 -4.246 8.459 1.00 83.50 102 ILE A N 1
ATOM 799 C CA . ILE A 1 102 ? -11.863 -4.235 8.340 1.00 83.50 102 ILE A CA 1
ATOM 800 C C . ILE A 1 102 ? -12.524 -5.146 9.383 1.00 83.50 102 ILE A C 1
ATOM 802 O O . ILE A 1 102 ? -13.489 -4.736 10.029 1.00 83.50 102 ILE A O 1
ATOM 806 N N . ARG A 1 103 ? -12.036 -6.382 9.552 1.00 84.06 103 ARG A N 1
ATOM 807 C CA . ARG A 1 103 ? -12.593 -7.321 10.542 1.00 84.06 103 ARG A CA 1
ATOM 808 C C . ARG A 1 103 ? -12.391 -6.817 11.967 1.00 84.06 103 ARG A C 1
ATOM 810 O O . ARG A 1 103 ? -13.298 -6.934 12.785 1.00 84.06 103 ARG A O 1
ATOM 817 N N . ASP A 1 104 ? -11.224 -6.246 12.252 1.00 87.00 104 ASP A N 1
ATOM 818 C CA . ASP A 1 104 ? -10.911 -5.659 13.550 1.00 87.00 104 ASP A CA 1
ATOM 819 C C . ASP A 1 104 ? -11.802 -4.453 13.868 1.00 87.00 104 ASP A C 1
ATOM 821 O O . ASP A 1 104 ? -12.422 -4.428 14.929 1.00 87.00 104 ASP A O 1
ATOM 825 N N . ILE A 1 105 ? -11.927 -3.496 12.942 1.00 90.56 105 ILE A N 1
ATOM 826 C CA . ILE A 1 105 ? -12.815 -2.334 13.086 1.00 90.56 105 ILE A CA 1
ATOM 827 C C . ILE A 1 105 ? -14.253 -2.792 13.316 1.00 90.56 105 ILE A C 1
ATOM 829 O O . ILE A 1 105 ? -14.904 -2.301 14.235 1.00 90.56 105 ILE A O 1
ATOM 833 N N . TYR A 1 106 ? -14.739 -3.752 12.521 1.00 90.25 106 TYR A N 1
ATOM 834 C CA . TYR A 1 106 ? -16.089 -4.288 12.674 1.00 90.25 106 TYR A CA 1
ATOM 835 C C . TYR A 1 106 ? -16.295 -4.892 14.063 1.00 90.25 106 TYR A C 1
ATOM 837 O O . TYR A 1 106 ? -17.263 -4.558 14.738 1.00 90.25 106 TYR A O 1
ATOM 845 N N . ARG A 1 107 ? -15.358 -5.724 14.534 1.00 93.12 107 ARG A N 1
ATOM 846 C CA . ARG A 1 107 ? -15.437 -6.308 15.876 1.00 93.12 107 ARG A CA 1
ATOM 847 C C . ARG A 1 107 ? -15.441 -5.245 16.968 1.00 93.12 107 ARG A C 1
ATOM 849 O O . ARG A 1 107 ? -16.216 -5.372 17.910 1.00 93.12 107 ARG A O 1
ATOM 856 N N . ARG A 1 108 ? -14.579 -4.228 16.868 1.00 91.69 108 ARG A N 1
ATOM 857 C CA . ARG A 1 108 ? -14.514 -3.131 17.847 1.00 91.69 108 ARG A CA 1
ATOM 858 C C . ARG A 1 108 ? -15.809 -2.316 17.874 1.00 91.69 108 ARG A C 1
ATOM 860 O O . ARG A 1 108 ? -16.242 -1.921 18.949 1.00 91.69 108 ARG A O 1
ATOM 867 N N . ALA A 1 109 ? -16.430 -2.107 16.714 1.00 91.69 109 ALA A N 1
ATOM 868 C CA .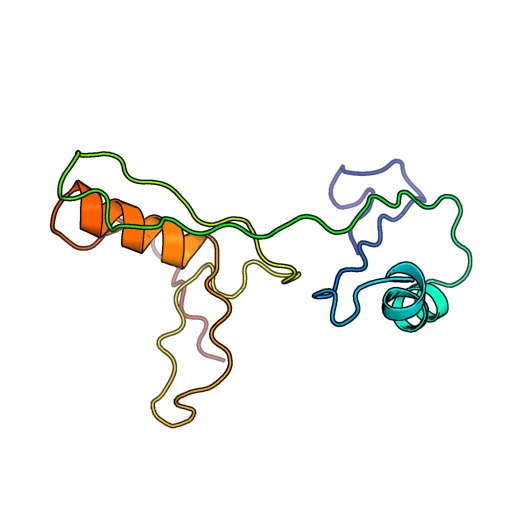 ALA A 1 109 ? -17.663 -1.337 16.587 1.00 91.69 109 ALA A CA 1
ATOM 869 C C . ALA A 1 109 ? -18.922 -2.114 17.013 1.00 91.69 109 ALA A C 1
ATOM 871 O O . ALA A 1 109 ? -19.767 -1.572 17.719 1.00 91.69 109 ALA A O 1
ATOM 872 N N . GLU A 1 110 ? -19.048 -3.378 16.605 1.00 92.62 110 GLU A N 1
ATOM 873 C CA . GLU A 1 110 ? -20.275 -4.178 16.772 1.00 92.62 110 GLU A CA 1
ATOM 874 C C . GLU A 1 110 ? -20.209 -5.155 17.959 1.00 92.62 110 GLU A C 1
ATOM 876 O O . GLU A 1 110 ? -21.217 -5.733 18.368 1.00 92.62 110 GLU A O 1
ATOM 881 N N . GLY A 1 111 ? -19.022 -5.372 18.531 1.00 91.94 111 GLY A N 1
ATOM 882 C CA . GLY A 1 111 ? -18.812 -6.281 19.661 1.00 91.94 111 GLY A CA 1
ATOM 883 C C . GLY A 1 111 ? -18.840 -7.771 19.300 1.00 91.94 111 GLY A C 1
ATOM 884 O O . GLY A 1 111 ? -18.832 -8.617 20.196 1.00 91.94 111 GLY A O 1
A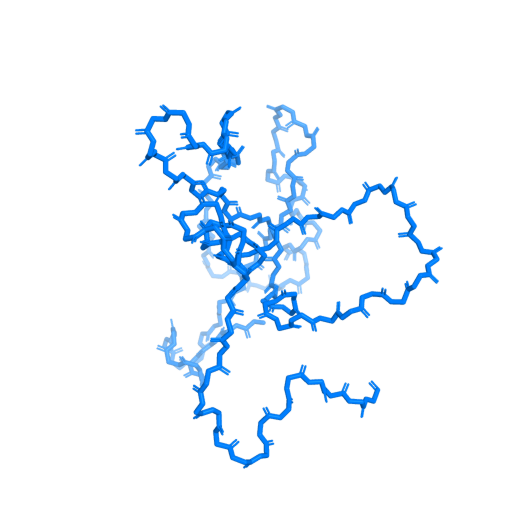TOM 885 N N . HIS A 1 112 ? -18.863 -8.121 18.011 1.00 90.31 112 HIS A N 1
ATOM 886 C CA . HIS A 1 112 ? -18.806 -9.503 17.534 1.00 90.31 112 HIS A CA 1
ATOM 887 C C . HIS A 1 112 ? -18.058 -9.633 16.199 1.00 90.31 112 HIS A C 1
ATOM 889 O O . HIS A 1 112 ? -17.823 -8.658 15.492 1.00 90.31 112 HIS A O 1
ATOM 895 N N . GLU A 1 113 ? -17.669 -10.857 15.843 1.00 88.31 113 GLU A N 1
ATOM 896 C CA . GLU A 1 113 ? -16.932 -11.130 14.603 1.00 88.31 113 GLU A CA 1
ATOM 897 C C . GLU A 1 113 ? -17.791 -10.882 13.350 1.00 88.31 113 GLU A C 1
ATOM 899 O O . GLU A 1 113 ? -19.004 -11.121 13.346 1.00 88.31 113 GLU A O 1
ATOM 904 N N . LEU A 1 114 ? -17.143 -10.424 12.273 1.00 83.88 114 LEU A N 1
ATOM 905 C CA . LEU A 1 114 ? -17.772 -10.227 10.967 1.00 83.88 114 LEU A CA 1
ATOM 906 C C . LEU A 1 114 ? -18.036 -11.583 10.302 1.00 83.88 114 LEU A C 1
ATOM 908 O O . LEU A 1 114 ? -17.099 -12.300 9.943 1.00 83.88 114 LEU A O 1
ATOM 912 N N . VAL A 1 115 ? -19.309 -11.905 10.073 1.00 84.06 115 VAL A N 1
ATOM 913 C CA . VAL A 1 115 ? -19.734 -13.114 9.353 1.00 84.06 115 VAL A CA 1
ATOM 914 C C . VAL A 1 115 ? -20.267 -12.717 7.979 1.00 84.06 115 VAL A C 1
ATOM 916 O O . VAL A 1 115 ? -21.194 -11.920 7.867 1.00 84.06 115 VAL A O 1
ATOM 919 N N . VAL A 1 116 ? -19.667 -13.261 6.918 1.00 80.25 116 VAL A N 1
ATOM 920 C CA . VAL A 1 116 ? -20.099 -13.008 5.536 1.00 80.25 116 VAL A CA 1
ATOM 921 C C . VAL A 1 116 ? -21.147 -14.046 5.139 1.00 80.25 116 VAL A C 1
ATOM 923 O O . VAL A 1 116 ? -20.838 -15.232 5.045 1.00 80.25 116 VAL A O 1
ATOM 926 N N . GLU A 1 117 ? -22.372 -13.600 4.866 1.00 81.44 117 GLU A N 1
ATOM 927 C CA . GLU A 1 117 ? -23.469 -14.446 4.381 1.00 81.44 117 GLU A CA 1
ATOM 928 C C . GLU A 1 117 ? -23.707 -14.254 2.870 1.00 81.44 117 GLU A C 1
ATOM 930 O O . GLU A 1 117 ? -23.465 -13.181 2.318 1.00 81.44 117 GLU A O 1
ATOM 935 N N . GLY A 1 118 ? -24.200 -15.289 2.178 1.00 66.62 118 GLY A N 1
ATOM 936 C CA . GLY A 1 118 ? -24.628 -15.180 0.773 1.00 66.62 118 GLY A CA 1
ATOM 937 C C . GLY A 1 118 ? -23.527 -15.306 -0.290 1.00 66.62 118 GLY A C 1
ATOM 938 O O . GLY A 1 118 ? -23.742 -14.907 -1.438 1.00 66.62 118 GLY A O 1
ATOM 939 N N . LEU A 1 119 ? -22.365 -15.878 0.048 1.00 64.88 119 LEU A N 1
ATOM 940 C CA . LEU A 1 119 ? -21.385 -16.303 -0.959 1.00 64.88 119 LEU A CA 1
ATOM 941 C C . LEU A 1 119 ? -22.047 -17.307 -1.917 1.00 64.88 119 LEU A C 1
ATOM 943 O O . LEU A 1 119 ? -22.686 -18.266 -1.483 1.00 64.88 119 LEU A O 1
ATOM 947 N N . ARG A 1 120 ? -21.915 -17.084 -3.231 1.00 54.19 120 ARG A N 1
ATOM 948 C CA . ARG A 1 120 ? -22.385 -18.047 -4.240 1.00 54.19 120 ARG A CA 1
ATOM 949 C C . ARG A 1 120 ? -21.657 -19.378 -4.024 1.00 54.19 120 ARG A C 1
ATOM 951 O O . ARG A 1 120 ? -20.438 -19.374 -3.841 1.00 54.19 120 ARG A O 1
ATOM 958 N N . GLU A 1 121 ? -22.390 -20.493 -4.066 1.00 49.19 121 GLU A N 1
ATOM 959 C CA . GLU A 1 121 ? -21.810 -21.839 -3.962 1.00 49.19 121 GLU A CA 1
ATOM 960 C C . GLU A 1 121 ? -20.611 -21.975 -4.920 1.00 49.19 121 GLU A C 1
ATOM 962 O O . GLU A 1 121 ? -20.737 -21.729 -6.121 1.00 49.19 121 GLU A O 1
ATOM 967 N N . GLY A 1 122 ? -19.435 -22.316 -4.379 1.00 53.78 122 GLY A N 1
ATOM 968 C CA . GLY A 1 122 ? -18.201 -22.521 -5.148 1.00 53.78 122 GLY A CA 1
ATOM 969 C C . GLY A 1 122 ? -17.104 -21.458 -4.991 1.00 53.78 122 GLY A C 1
ATOM 970 O O . GLY A 1 122 ? -15.999 -21.682 -5.476 1.00 53.78 122 GLY A O 1
ATOM 971 N N . GLN A 1 123 ? -17.336 -20.341 -4.289 1.00 52.22 123 GLN A N 1
ATOM 972 C CA . GLN A 1 123 ? -16.258 -19.426 -3.876 1.00 52.22 123 GLN A CA 1
ATOM 973 C C . GLN A 1 123 ? -15.770 -19.757 -2.458 1.00 52.22 123 GLN A C 1
ATOM 975 O O . GLN A 1 123 ? -16.075 -19.052 -1.500 1.00 52.22 123 GLN A O 1
ATOM 980 N N . ASN A 1 124 ? -14.991 -20.832 -2.318 1.00 47.53 124 ASN A N 1
ATOM 981 C CA . ASN A 1 124 ? -14.174 -21.019 -1.121 1.00 47.53 124 ASN A CA 1
ATOM 982 C C . ASN A 1 124 ? -12.962 -20.088 -1.218 1.00 47.53 124 ASN A C 1
ATOM 984 O O . ASN A 1 124 ? -12.154 -20.205 -2.134 1.00 47.53 124 ASN A O 1
ATOM 988 N N . LEU A 1 125 ? -12.807 -19.187 -0.248 1.00 51.28 125 LEU A N 1
ATOM 989 C CA . LEU A 1 125 ? -11.596 -18.369 -0.077 1.00 51.28 125 LEU A CA 1
ATOM 990 C C . LEU A 1 125 ? -10.385 -19.180 0.425 1.00 51.28 125 LEU A C 1
ATOM 992 O O . LEU A 1 125 ? -9.327 -18.621 0.701 1.00 51.28 125 LEU A O 1
ATOM 996 N N . VAL A 1 126 ? -10.535 -20.500 0.525 1.00 41.19 126 VAL A N 1
ATOM 997 C CA . VAL A 1 126 ? -9.465 -21.448 0.811 1.00 41.19 126 VAL A CA 1
ATOM 998 C C . VAL A 1 126 ? -9.227 -22.238 -0.470 1.00 41.19 126 VAL A C 1
ATOM 1000 O O . VAL A 1 126 ? -9.913 -23.220 -0.742 1.00 41.19 126 VAL A O 1
ATOM 1003 N N . ALA A 1 127 ? -8.291 -21.768 -1.292 1.00 35.97 127 ALA A N 1
ATOM 1004 C CA . ALA A 1 127 ? -7.645 -22.651 -2.248 1.00 35.97 127 ALA A CA 1
ATOM 1005 C C . ALA A 1 127 ? -6.738 -23.585 -1.434 1.00 35.97 127 ALA A C 1
ATOM 1007 O O . ALA A 1 127 ? -5.721 -23.145 -0.896 1.00 35.97 127 ALA A O 1
ATOM 1008 N N . GLU A 1 128 ? -7.153 -24.840 -1.274 1.00 33.06 128 GLU A N 1
ATOM 1009 C CA . GLU A 1 128 ? -6.203 -25.921 -1.032 1.00 33.06 128 GLU A CA 1
ATOM 1010 C C . GLU A 1 128 ? -5.458 -26.170 -2.348 1.00 33.06 128 GLU A C 1
ATOM 1012 O O . GLU A 1 128 ? -6.023 -26.757 -3.267 1.00 33.06 128 GLU A O 1
ATOM 1017 N N . GLU A 1 129 ? -4.229 -25.661 -2.443 1.00 32.66 129 GLU A N 1
ATOM 1018 C CA . GLU A 1 129 ? -3.095 -26.268 -3.162 1.00 32.66 129 GLU A CA 1
ATOM 1019 C C . GLU A 1 129 ? -1.772 -25.673 -2.658 1.00 32.66 129 GLU A C 1
ATOM 1021 O O . GLU A 1 129 ? -1.668 -24.426 -2.554 1.00 32.66 129 GLU A O 1
#

Secondary structure (DSSP, 8-state):
-EEGGGTSS-TT-EE--------SSS-HHHHTHHHHTTS-S-S-----PPPPP---SS-STTTS--PPPPP-S-S--GGGS-----TT--SS-----HHHHHHHHHHHHHSS------PPTT--S----